Protein 8B2H (pdb70)

Sequence (143 aa):
GNLPGLNSVQSSHARAIIGEAKKEGVGRHGCEAGIATALVESNILIYANKAVPASLKYPHDAVGSDHDSVGIFQQRAKYYPNIAADMDPARSAAQFFAKMKGIKGWQSMAVGTLCQKVQGSAYPDRYAKRVSEATKICQAGGL

Foldseek 3Di:
DAAPPDDPQLRVLLLLLLVLCVVVVLPLLLLLLLCLLLCLPPNRWWEQEPQDVVLVVADTPYYDHDACFTTSNRDHCVVVVPNVQRRRSNSVSNVLSVQLVVDPPSSPDQSLVSNCVSSVNDGSPSSNVCSVSSSSRSVVSPD

Solvent-accessible surface area: 6591 Å² total; per-residue (Å²): 108,88,9,60,85,13,84,74,65,13,0,64,19,0,108,33,0,2,33,22,0,101,169,44,63,6,33,96,50,0,0,20,0,0,0,0,0,0,8,33,44,7,63,0,38,13,59,0,1,95,69,15,90,42,0,76,167,78,115,68,65,35,77,21,104,82,121,30,7,0,0,1,0,27,14,72,17,144,142,60,107,72,21,28,6,1,8,49,18,32,113,0,0,27,39,4,0,59,92,0,85,65,27,124,43,21,117,110,37,70,14,4,46,0,0,39,107,10,49,64,26,80,140,40,81,104,0,53,124,58,34,74,72,0,36,108,2,0,116,56,19,55,49

Secondary structure (DSSP, 8-state):
---TT--HHHHHHHHHHHHHHHHHT-HHHHHHHHHHHHHHHHSS--EEETTSGGGGGS--SEEE-STTEETTTTEETTT---HHHHHSHHHHHHHHHHHHHTSTTGGGS-HHHHHHHHHT-S-SHHHHTTHHHHHHHHHHTT-

Structure (mmCIF, N/CA/C/O backbone):
data_8B2H
#
_entry.id   8B2H
#
_cell.length_a   84.616
_cell.length_b   84.616
_cell.length_c   62.882
_cell.angle_alpha   90.000
_cell.angle_beta   90.000
_cell.angle_gamma   120.000
#
_symmetry.space_group_name_H-M   'P 63'
#
loop_
_entity.id
_entity.type
_entity.pdbx_description
1 polymer 'SH3b domain-containing protein'
2 non-polymer 1,2-ETHANEDIOL
3 non-polymer 'ZINC ION'
4 water water
#
loop_
_atom_site.group_PDB
_atom_site.id
_atom_site.type_symbol
_atom_site.label_atom_id
_atom_site.label_alt_id
_atom_site.label_comp_id
_atom_site.label_asym_id
_atom_site.label_entity_id
_atom_site.label_seq_id
_atom_site.pdbx_PDB_ins_code
_atom_site.Cartn_x
_atom_site.Cartn_y
_atom_site.Cartn_z
_atom_site.occupancy
_atom_site.B_iso_or_equiv
_atom_site.auth_seq_id
_atom_site.auth_comp_id
_atom_site.auth_as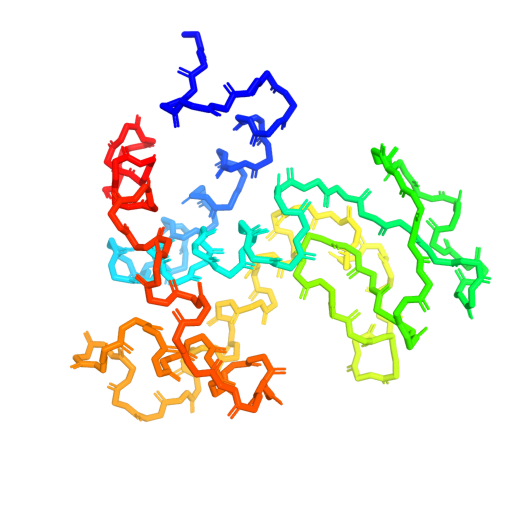ym_id
_atom_site.auth_atom_id
_atom_site.pdbx_PDB_model_num
ATOM 1 N N . GLY A 1 85 ? -3.338 30.672 -5.929 1.000 92.136 85 GLY A N 1
ATOM 2 C CA . GLY A 1 85 ? -4.150 30.092 -7.014 1.000 90.562 85 GLY A CA 1
ATOM 3 C C . GLY A 1 85 ? -5.608 29.924 -6.593 1.000 93.215 85 GLY A C 1
ATOM 4 O O . GLY A 1 85 ? -6.301 30.904 -6.321 1.000 88.379 85 GLY A O 1
ATOM 5 N N . ASN A 1 86 ? -6.053 28.663 -6.535 1.000 89.060 86 ASN A N 1
ATOM 6 C CA . ASN A 1 86 ? -7.448 28.326 -6.310 1.000 86.571 86 ASN A CA 1
ATOM 7 C C . ASN A 1 86 ? -7.614 27.754 -4.906 1.000 86.726 86 ASN A C 1
ATOM 8 O O . ASN A 1 86 ? -6.648 27.274 -4.320 1.000 90.084 86 ASN A O 1
ATOM 13 N N . LEU A 1 87 ? -8.854 27.780 -4.394 1.000 82.344 87 LEU A N 1
ATOM 14 C CA . LEU A 1 87 ? -9.166 27.273 -3.065 1.000 78.174 87 LEU A CA 1
ATOM 15 C C . LEU A 1 87 ? -9.395 25.763 -3.137 1.000 77.769 87 LEU A C 1
ATOM 16 O O . LEU A 1 87 ? -9.668 25.231 -4.211 1.000 76.246 87 LEU A O 1
ATOM 21 N N . PRO A 1 88 ? -9.261 25.025 -2.007 1.000 80.861 88 PRO A N 1
ATOM 22 C CA . PRO A 1 88 ? -9.377 23.560 -2.000 1.000 81.342 88 PRO A CA 1
ATOM 23 C C . PRO A 1 88 ? -10.601 22.968 -2.703 1.000 83.497 88 PRO A C 1
ATOM 24 O O . PRO A 1 88 ? -11.720 23.014 -2.186 1.000 83.008 88 PRO A O 1
ATOM 28 N N . GLY A 1 89 ? -10.355 22.385 -3.884 1.000 80.534 89 GLY A N 1
ATOM 29 C CA . GLY A 1 89 ? -11.356 21.620 -4.610 1.000 77.835 89 GLY A CA 1
ATOM 30 C C . GLY A 1 89 ? -12.226 22.498 -5.508 1.000 75.970 89 GLY A C 1
ATOM 31 O O . GLY A 1 89 ? -13.215 22.020 -6.051 1.000 73.648 89 GLY A O 1
ATOM 32 N N . LEU A 1 90 ? -11.842 23.772 -5.667 1.000 70.698 90 LEU A N 1
ATOM 33 C CA . LEU A 1 90 ? -12.616 24.736 -6.432 1.000 69.861 90 LEU A CA 1
ATOM 34 C C . LEU A 1 90 ? -11.813 25.180 -7.649 1.000 70.685 90 LEU A C 1
ATOM 35 O O . LEU A 1 90 ? -10.630 25.477 -7.517 1.000 79.571 90 LEU A O 1
ATOM 40 N N . ASN A 1 91 ? -12.473 25.285 -8.809 1.000 68.672 91 ASN A N 1
ATOM 41 C CA . ASN A 1 91 ? -11.865 25.908 -9.976 1.000 70.859 91 ASN A CA 1
ATOM 42 C C . ASN A 1 91 ? -11.844 27.424 -9.771 1.000 71.051 91 ASN A C 1
ATOM 43 O O . ASN A 1 91 ? -12.262 27.911 -8.723 1.000 72.815 91 ASN A O 1
ATOM 48 N N . SER A 1 92 ? -11.360 28.167 -10.776 1.000 73.054 92 SER A N 1
ATOM 49 C CA . SER A 1 92 ? -11.056 29.582 -10.608 1.000 78.833 92 SER A CA 1
ATOM 50 C C . SER A 1 92 ? -12.335 30.413 -10.485 1.000 77.252 92 SER A C 1
ATOM 51 O O . SER A 1 92 ? -12.299 31.512 -9.932 1.000 76.915 92 SER A O 1
ATOM 54 N N . VAL A 1 93 ? -13.450 29.880 -11.008 1.000 75.478 93 VAL A N 1
ATOM 55 C CA . VAL A 1 93 ? -14.737 30.558 -10.968 1.000 73.707 93 VAL A CA 1
ATOM 56 C C . VAL A 1 93 ? -15.353 30.384 -9.581 1.000 70.662 93 VAL A C 1
ATOM 57 O O . VAL A 1 93 ? -15.734 31.365 -8.939 1.000 63.721 93 VAL A O 1
ATOM 61 N N . GLN A 1 94 ? -15.456 29.122 -9.144 1.000 65.929 94 GLN A N 1
ATOM 62 C CA . GLN A 1 94 ? -15.899 28.798 -7.798 1.000 65.856 94 GLN A CA 1
ATOM 63 C C . GLN A 1 94 ? -15.061 29.562 -6.772 1.000 67.135 94 GLN A C 1
ATOM 64 O O . GLN A 1 94 ? -15.615 30.133 -5.836 1.000 69.059 94 GLN A O 1
ATOM 70 N N . SER A 1 95 ? -13.731 29.557 -6.958 1.000 66.885 95 SER A N 1
ATOM 71 C CA . SER A 1 95 ? -12.795 30.229 -6.066 1.000 65.040 95 SER A CA 1
ATOM 72 C C . SER A 1 95 ? -13.119 31.717 -5.975 1.000 64.840 95 SER A C 1
ATOM 73 O O . SER A 1 95 ? -13.162 32.279 -4.881 1.000 71.365 95 SER A O 1
ATOM 76 N N . SER A 1 96 ? -13.317 32.351 -7.133 1.000 61.912 96 SER A N 1
ATOM 77 C CA . SER A 1 96 ? -13.660 33.764 -7.178 1.000 62.778 96 SER A CA 1
ATOM 78 C C . SER A 1 96 ? -14.924 34.042 -6.358 1.000 64.769 96 SER A C 1
ATOM 79 O O . SER A 1 96 ? -14.951 34.969 -5.548 1.000 64.846 96 SER A O 1
ATOM 82 N N . HIS A 1 97 ? -15.957 33.217 -6.578 1.000 62.906 97 HIS A N 1
ATOM 83 C CA . HIS A 1 97 ? -17.246 33.343 -5.917 1.000 62.995 97 HIS A CA 1
ATOM 84 C C . HIS A 1 97 ? -17.102 33.168 -4.403 1.000 60.860 97 HIS A C 1
ATOM 85 O O . HIS A 1 97 ? -17.640 33.967 -3.637 1.000 57.679 97 HIS A O 1
ATOM 92 N N . ALA A 1 98 ? -16.384 32.113 -3.989 1.000 57.247 98 ALA A N 1
ATOM 93 C CA . ALA A 1 98 ? -16.145 31.822 -2.583 1.000 58.136 98 ALA A CA 1
ATOM 94 C C . ALA A 1 98 ? -15.379 32.957 -1.902 1.000 61.799 98 ALA A C 1
ATOM 95 O O . ALA A 1 98 ? -15.721 33.333 -0.784 1.000 63.840 98 ALA A O 1
ATOM 97 N N . ARG A 1 99 ? -14.362 33.516 -2.575 1.000 65.463 99 ARG A N 1
ATOM 98 C CA . ARG A 1 99 ? -13.606 34.636 -2.026 1.000 67.891 99 ARG A CA 1
ATOM 99 C C . ARG A 1 99 ? -14.540 35.812 -1.721 1.000 64.207 99 ARG A C 1
ATOM 100 O O . ARG A 1 99 ? -14.345 36.516 -0.728 1.000 60.409 99 ARG A O 1
ATOM 108 N N . ALA A 1 100 ? -15.553 36.013 -2.575 1.000 60.216 100 ALA A N 1
ATOM 109 C CA . ALA A 1 100 ? -16.502 37.105 -2.411 1.000 62.980 100 ALA A CA 1
ATOM 110 C C . ALA A 1 100 ? -17.405 36.846 -1.204 1.000 62.497 100 ALA A C 1
ATOM 111 O O . ALA A 1 100 ? -17.745 37.768 -0.463 1.000 57.497 100 ALA A O 1
ATOM 113 N N . ILE A 1 101 ? -17.780 35.575 -1.017 1.000 59.622 101 ILE A N 1
ATOM 114 C CA . ILE A 1 101 ? -18.594 35.164 0.115 1.000 61.655 101 ILE A CA 1
ATOM 115 C C . ILE A 1 101 ? -17.796 35.333 1.407 1.000 62.901 101 ILE A C 1
ATOM 116 O O . ILE A 1 101 ? -18.270 35.965 2.351 1.000 62.610 101 ILE A O 1
ATOM 121 N N . ILE A 1 102 ? -16.590 34.748 1.428 1.000 63.058 102 ILE A N 1
ATOM 122 C CA . ILE A 1 102 ? -15.674 34.833 2.556 1.000 61.116 102 ILE A CA 1
ATOM 123 C C . ILE A 1 102 ? -15.418 36.295 2.923 1.000 59.254 102 ILE A C 1
ATOM 124 O O . ILE A 1 102 ? -15.424 36.643 4.100 1.000 60.557 102 ILE A O 1
ATOM 129 N N . GLY A 1 103 ? -15.176 37.138 1.914 1.000 59.040 103 GLY A N 1
ATOM 130 C CA . GLY A 1 103 ? -14.967 38.563 2.117 1.000 59.644 103 GLY A CA 1
ATOM 131 C C . GLY A 1 103 ? -16.141 39.233 2.828 1.000 62.133 103 GLY A C 1
ATOM 132 O O . GLY A 1 103 ? -15.940 40.106 3.667 1.000 67.500 103 GLY A O 1
ATOM 133 N N . GLU A 1 104 ? -17.366 38.820 2.481 1.000 67.217 104 GLU A N 1
ATOM 134 C CA . GLU A 1 104 ? -18.569 39.384 3.075 1.000 67.020 104 GLU A CA 1
ATOM 135 C C . GLU A 1 104 ? -18.764 38.817 4.486 1.000 62.217 104 GLU A C 1
ATOM 136 O O . GLU A 1 104 ? -19.339 39.482 5.343 1.000 63.686 104 GLU A O 1
ATOM 142 N N . ALA A 1 105 ? -18.268 37.596 4.731 1.000 58.786 105 ALA A N 1
ATOM 143 C CA . ALA A 1 105 ? -18.269 36.997 6.060 1.000 57.623 105 ALA A CA 1
ATOM 144 C C . ALA A 1 105 ? -17.394 37.811 7.013 1.000 58.171 105 ALA A C 1
ATOM 145 O O . ALA A 1 105 ? -17.745 38.009 8.174 1.000 58.245 105 ALA A O 1
ATOM 147 N N . LYS A 1 106 ? -16.243 38.271 6.511 1.000 59.344 106 LYS A N 1
ATOM 148 C CA . LYS A 1 106 ? -15.332 39.098 7.286 1.000 59.409 106 LYS A CA 1
ATOM 149 C C . LYS A 1 106 ? -16.022 40.413 7.614 1.000 58.096 106 LYS A C 1
ATOM 150 O O . LYS A 1 106 ? -16.082 40.808 8.774 1.000 57.757 106 LYS A O 1
ATOM 156 N N . LYS A 1 107 ? -16.567 41.052 6.575 1.000 58.690 107 LYS A N 1
ATOM 157 C CA . LYS A 1 107 ? -17.216 42.342 6.708 1.000 62.938 107 LYS A CA 1
ATOM 158 C C . LYS A 1 107 ? -18.327 42.257 7.759 1.000 65.528 107 LYS A C 1
ATOM 159 O O . LYS A 1 107 ? -18.437 43.138 8.609 1.000 67.569 107 LYS A O 1
ATOM 165 N N . GLU A 1 108 ? -19.117 41.172 7.732 1.000 69.110 108 GLU A N 1
ATOM 166 C CA . GLU A 1 108 ? -20.293 41.050 8.585 1.000 68.259 108 GLU A CA 1
ATOM 167 C C . GLU A 1 108 ? -19.933 40.407 9.926 1.000 63.058 108 GLU A C 1
ATOM 168 O O . GLU A 1 108 ? -20.750 40.373 10.838 1.000 57.662 108 GLU A O 1
ATOM 174 N N . GLY A 1 109 ? -18.705 39.899 10.052 1.000 64.596 109 GLY A N 1
ATOM 175 C CA . GLY A 1 109 ? -18.177 39.504 11.348 1.000 61.314 109 GLY A CA 1
ATOM 176 C C . GLY A 1 109 ? -18.824 38.234 11.894 1.000 59.680 109 GLY A C 1
ATOM 177 O O . GLY A 1 109 ? -19.022 38.107 13.101 1.000 59.667 109 GLY A O 1
ATOM 178 N N . VAL A 1 110 ? -19.108 37.281 11.000 1.000 58.585 110 VAL A N 1
ATOM 179 C CA . VAL A 1 110 ? -19.793 36.053 11.368 1.000 58.075 110 VAL A CA 1
ATOM 180 C C . VAL A 1 110 ? -18.785 34.951 11.697 1.000 56.364 110 VAL A C 1
ATOM 181 O O . VAL A 1 110 ? -19.184 33.863 12.099 1.000 53.281 110 VAL A O 1
ATOM 185 N N . GLY A 1 111 ? -17.486 35.235 11.543 1.000 59.389 111 GLY A N 1
ATOM 186 C CA . GLY A 1 111 ? -16.444 34.293 11.923 1.000 61.613 111 GLY A CA 1
ATOM 187 C C . GLY A 1 111 ? -16.405 33.073 11.006 1.000 63.596 111 GLY A C 1
ATOM 188 O O . GLY A 1 111 ? -17.040 33.067 9.953 1.000 67.415 111 GLY A O 1
ATOM 189 N N . ARG A 1 112 ? -15.651 32.046 11.418 1.000 63.112 112 ARG A N 1
ATOM 190 C CA . ARG A 1 112 ? -15.548 30.824 10.641 1.000 66.303 112 ARG A CA 1
ATOM 191 C C . ARG A 1 112 ? -16.901 30.125 10.618 1.000 64.707 112 ARG A C 1
ATOM 192 O O . ARG A 1 112 ? -17.293 29.569 9.598 1.000 67.155 112 ARG A O 1
ATOM 200 N N . HIS A 1 113 ? -17.596 30.135 11.757 1.000 64.197 113 HIS A N 1
ATOM 201 C CA . HIS A 1 113 ? -18.838 29.394 11.884 1.000 64.247 113 HIS A CA 1
ATOM 202 C C . HIS A 1 113 ? -19.838 29.912 10.851 1.000 61.478 113 HIS A C 1
ATOM 203 O O . HIS A 1 113 ? -20.454 29.122 10.143 1.000 56.576 113 HIS A O 1
ATOM 210 N N . GLY A 1 114 ? -19.967 31.240 10.758 1.000 60.676 114 GLY A N 1
ATOM 211 C CA . GLY A 1 114 ? -20.790 31.872 9.740 1.000 62.541 114 GLY A CA 1
ATOM 212 C C . GLY A 1 114 ? -20.324 31.518 8.331 1.000 62.575 114 GLY A C 1
ATOM 213 O O . GLY A 1 114 ? -21.122 31.113 7.494 1.000 68.455 114 GLY A O 1
ATOM 214 N N . CYS A 1 115 ? -19.020 31.654 8.086 1.000 67.182 115 CYS A N 1
ATOM 215 C CA . CYS A 1 115 ? -18.428 31.331 6.796 1.000 68.380 115 CYS A CA 1
ATOM 216 C C . CYS A 1 115 ? -18.706 29.872 6.419 1.000 61.971 115 CYS A C 1
ATOM 217 O O . CYS A 1 115 ? -19.015 29.589 5.266 1.000 58.201 115 CYS A O 1
ATOM 220 N N . GLU A 1 116 ? -18.583 28.943 7.376 1.000 60.928 116 GLU A N 1
ATOM 221 C CA . GLU A 1 116 ? -18.873 27.537 7.129 1.000 62.811 116 GLU A CA 1
ATOM 222 C C . GLU A 1 116 ? -20.310 27.383 6.625 1.000 62.620 116 GLU A C 1
ATOM 223 O O . GLU A 1 116 ? -20.570 26.607 5.709 1.000 63.428 116 GLU A O 1
ATOM 229 N N . ALA A 1 117 ? -21.244 28.122 7.234 1.000 59.771 117 ALA A N 1
ATOM 230 C CA . ALA A 1 117 ? -22.650 28.035 6.872 1.000 60.136 117 ALA A CA 1
ATOM 231 C C . ALA A 1 117 ? -22.858 28.546 5.446 1.000 61.815 117 ALA A C 1
ATOM 232 O O . ALA A 1 117 ? -23.581 27.934 4.664 1.000 63.546 117 ALA A O 1
ATOM 234 N N . GLY A 1 118 ? -22.202 29.661 5.109 1.000 59.831 118 GLY A N 1
ATOM 235 C CA . GLY A 1 118 ? -22.340 30.267 3.797 1.000 58.089 118 GLY A CA 1
ATOM 236 C C . GLY A 1 118 ? -21.809 29.370 2.683 1.000 58.633 118 GLY A C 1
ATOM 237 O O . GLY A 1 118 ? -22.476 29.167 1.672 1.000 61.041 118 GLY A O 1
ATOM 238 N N . ILE A 1 119 ? -20.597 28.845 2.873 1.000 61.710 119 ILE A N 1
ATOM 239 C CA . ILE A 1 119 ? -19.934 28.039 1.861 1.000 59.248 119 ILE A CA 1
ATOM 240 C C . ILE A 1 119 ? -20.654 26.701 1.739 1.000 57.465 119 ILE A C 1
ATOM 241 O O . ILE A 1 119 ? -20.890 26.232 0.632 1.000 60.095 119 ILE A O 1
ATOM 246 N N . ALA A 1 120 ? -20.998 26.091 2.877 1.000 56.585 120 ALA A N 1
ATOM 247 C CA . ALA A 1 120 ? -21.688 24.811 2.864 1.000 61.561 120 ALA A CA 1
ATOM 248 C C . ALA A 1 120 ? -23.016 24.928 2.116 1.000 58.937 120 ALA A C 1
ATOM 249 O O . ALA A 1 120 ? -23.386 24.021 1.376 1.000 59.094 120 ALA A O 1
ATOM 251 N N . THR A 1 121 ? -23.728 26.040 2.330 1.000 57.832 121 THR A N 1
ATOM 252 C CA . THR A 1 121 ? -24.999 26.289 1.668 1.000 58.508 121 THR A CA 1
ATOM 253 C C . THR A 1 121 ? -24.779 26.468 0.165 1.000 61.482 121 THR A C 1
ATOM 254 O O . THR A 1 121 ? -25.521 25.912 -0.643 1.000 62.390 121 THR A O 1
ATOM 258 N N . ALA A 1 122 ? -23.748 27.245 -0.192 1.000 59.871 122 ALA A N 1
ATOM 259 C CA . ALA A 1 122 ? -23.398 27.502 -1.578 1.000 58.739 122 ALA A CA 1
ATOM 260 C C . ALA A 1 122 ? -23.079 26.200 -2.311 1.000 60.220 122 ALA A C 1
ATOM 261 O O . ALA A 1 122 ? -23.493 26.036 -3.455 1.000 67.673 122 ALA A O 1
ATOM 263 N N . LEU A 1 123 ? -22.351 25.283 -1.657 1.000 61.435 123 LEU A N 1
ATOM 264 C CA . LEU A 1 123 ? -21.970 24.015 -2.270 1.000 62.457 123 LEU A CA 1
ATOM 265 C C . LEU A 1 123 ? -23.210 23.178 -2.588 1.000 62.624 123 LEU A C 1
ATOM 266 O O . LEU A 1 123 ? -23.316 22.621 -3.676 1.000 63.772 123 LEU A O 1
ATOM 271 N N . VAL A 1 124 ? -24.149 23.111 -1.637 1.000 64.009 124 VAL A N 1
ATOM 272 C CA . VAL A 1 124 ? -25.353 22.305 -1.774 1.000 63.091 124 VAL A CA 1
ATOM 273 C C . VAL A 1 124 ? -26.239 22.860 -2.885 1.000 63.196 124 VAL A C 1
ATOM 274 O O . VAL A 1 124 ? -26.636 22.115 -3.775 1.000 63.670 124 VAL A O 1
ATOM 278 N N . GLU A 1 125 ? -26.538 24.163 -2.820 1.000 65.330 125 GLU A N 1
ATOM 279 C CA . GLU A 1 125 ? -27.557 24.774 -3.659 1.000 65.291 125 GLU A CA 1
ATOM 280 C C . GLU A 1 125 ? -27.101 24.882 -5.113 1.000 65.449 125 GLU A C 1
ATOM 281 O O . GLU A 1 125 ? -27.927 24.737 -6.011 1.000 71.177 125 GLU A O 1
ATOM 287 N N . SER A 1 126 ? -25.806 25.157 -5.341 1.000 67.141 126 SER A N 1
ATOM 288 C CA . SER A 1 126 ? -25.331 25.533 -6.669 1.000 63.655 126 SER A CA 1
ATOM 289 C C . SER A 1 126 ? -23.925 25.023 -7.002 1.000 61.645 126 SER A C 1
ATOM 290 O O . SER A 1 126 ? -23.488 25.170 -8.139 1.000 62.764 126 SER A O 1
ATOM 293 N N . ASN A 1 127 ? -23.219 24.426 -6.036 1.000 64.529 127 ASN A N 1
ATOM 294 C CA . ASN A 1 127 ? -21.802 24.111 -6.181 1.000 66.188 127 ASN A CA 1
ATOM 295 C C . ASN A 1 127 ? -21.013 25.399 -6.447 1.000 64.339 127 ASN A C 1
ATOM 296 O O . ASN A 1 127 ? -20.023 25.396 -7.178 1.000 63.643 127 ASN A O 1
ATOM 301 N N . ILE A 1 128 ? -21.465 26.488 -5.805 1.000 63.215 128 ILE A N 1
ATOM 302 C CA . ILE A 1 128 ? -20.854 27.811 -5.850 1.000 62.327 128 ILE A CA 1
ATOM 303 C C . ILE A 1 128 ? -20.751 28.297 -7.296 1.000 61.760 128 ILE A C 1
ATOM 304 O O . ILE A 1 128 ? -19.667 28.603 -7.788 1.000 66.438 128 ILE A O 1
ATOM 309 N N . LEU A 1 129 ? -21.910 28.393 -7.956 1.000 64.082 129 LEU A N 1
ATOM 310 C CA . LEU A 1 129 ? -22.018 28.995 -9.276 1.000 63.791 129 LEU A CA 1
ATOM 311 C C . LEU A 1 129 ? -23.270 29.866 -9.309 1.000 59.218 129 LEU A C 1
ATOM 312 O O . LEU A 1 129 ? -24.225 29.601 -8.584 1.000 58.471 129 LEU A O 1
ATOM 316 N N . ILE A 1 130 ? -23.250 30.906 -10.148 1.000 58.173 130 ILE A N 1
ATOM 317 C CA . ILE A 1 130 ? -24.385 31.806 -10.281 1.000 59.073 130 ILE A CA 1
ATOM 318 C C . ILE A 1 130 ? -25.360 31.203 -11.292 1.000 63.739 130 ILE A C 1
ATOM 319 O O . ILE A 1 130 ? -25.062 31.160 -12.487 1.000 66.603 130 ILE A O 1
ATOM 324 N N . TYR A 1 131 ? -26.516 30.728 -10.799 1.000 66.112 131 TYR A N 1
ATOM 325 C CA . TYR A 1 131 ? -27.575 30.215 -11.656 1.000 66.681 131 TYR A CA 1
ATOM 326 C C . TYR A 1 131 ? -28.584 31.311 -11.983 1.000 64.696 131 TYR A C 1
ATOM 327 O O . TYR A 1 131 ? -28.951 32.102 -11.117 1.000 59.274 131 TYR A O 1
ATOM 336 N N . ALA A 1 132 ? -29.008 31.340 -13.252 1.000 66.768 132 ALA A N 1
ATOM 337 C CA . ALA A 1 132 ? -30.211 32.044 -13.661 1.000 69.537 132 ALA A CA 1
ATOM 338 C C . ALA A 1 132 ? -31.348 31.033 -13.814 1.000 68.283 132 ALA A C 1
ATOM 339 O O . ALA A 1 132 ? -31.134 29.825 -13.688 1.000 66.072 132 ALA A O 1
ATOM 341 N N . ASN A 1 133 ? -32.555 31.548 -14.075 1.000 68.502 133 ASN A N 1
ATOM 342 C CA . ASN A 1 133 ? -33.753 30.725 -14.139 1.000 75.875 133 ASN A CA 1
ATOM 343 C C . ASN A 1 133 ? -34.662 31.277 -15.234 1.000 76.270 133 ASN A C 1
ATOM 344 O O . ASN A 1 133 ? -34.988 32.467 -15.207 1.000 68.814 133 ASN A O 1
ATOM 349 N N . LYS A 1 134 ? -35.061 30.408 -16.185 1.000 79.864 134 LYS A N 1
ATOM 350 C CA . LYS A 1 134 ? -35.987 30.786 -17.250 1.000 81.222 134 LYS A CA 1
ATOM 351 C C . LYS A 1 134 ? -37.239 31.388 -16.610 1.000 82.781 134 LYS A C 1
ATOM 352 O O . LYS A 1 134 ? -37.793 32.360 -17.120 1.000 79.307 134 LYS A O 1
ATOM 355 N N . ALA A 1 135 ? -37.627 30.828 -15.453 1.000 86.163 135 ALA A N 1
ATOM 356 C CA . ALA A 1 135 ? -38.804 31.236 -14.699 1.000 84.266 135 ALA A CA 1
ATOM 357 C C . ALA A 1 135 ? -38.713 32.674 -14.178 1.000 80.023 135 ALA A C 1
ATOM 358 O O . ALA A 1 135 ? -39.735 33.239 -13.811 1.000 74.475 135 ALA A O 1
ATOM 360 N N . VAL A 1 136 ? -37.505 33.253 -14.103 1.000 87.260 136 VAL A N 1
ATOM 361 C CA . VAL A 1 136 ? -37.326 34.647 -13.710 1.000 84.809 136 VAL A CA 1
ATOM 362 C C . VAL A 1 136 ? -36.629 35.376 -14.856 1.000 85.939 136 VAL A C 1
ATOM 363 O O . VAL A 1 136 ? -35.401 35.388 -14.924 1.000 76.497 136 VAL A O 1
ATOM 367 N N . PRO A 1 137 ? -37.387 35.986 -15.797 1.000 90.646 137 PRO A N 1
ATOM 368 C CA . PRO A 1 137 ? -36.801 36.614 -16.984 1.000 88.194 137 PRO A CA 1
ATOM 369 C C . PRO A 1 137 ? -35.624 37.555 -16.727 1.000 78.778 137 PRO A C 1
ATOM 370 O O . PRO A 1 137 ? -34.671 37.569 -17.503 1.000 78.367 137 PRO A O 1
ATOM 374 N N . ALA A 1 138 ? -35.693 38.327 -15.638 1.000 71.715 138 ALA A N 1
ATOM 375 C CA . ALA A 1 138 ? -34.687 39.338 -15.350 1.000 72.213 138 ALA A CA 1
ATOM 376 C C . ALA A 1 138 ? -33.321 38.713 -15.038 1.000 73.719 138 ALA A C 1
ATOM 377 O O . ALA A 1 138 ? -32.295 39.373 -15.197 1.000 68.524 138 ALA A O 1
ATOM 379 N N . SER A 1 139 ? -33.300 37.444 -14.598 1.000 73.180 139 SER A N 1
ATOM 380 C CA . SER A 1 139 ? -32.075 36.803 -14.140 1.000 68.325 139 SER A CA 1
ATOM 381 C C . SER A 1 139 ? -31.164 36.426 -15.310 1.000 69.478 139 SER A C 1
ATOM 382 O O . SER A 1 139 ? -29.966 36.230 -15.123 1.000 70.224 139 SER A O 1
ATOM 385 N N . LEU A 1 140 ? -31.734 36.308 -16.513 1.000 71.474 140 LEU A N 1
ATOM 386 C CA . LEU A 1 140 ? -30.969 35.938 -17.695 1.000 72.458 140 LEU A CA 1
ATOM 387 C C . LEU A 1 140 ? -30.159 37.129 -18.206 1.000 69.612 140 LEU A C 1
ATOM 388 O O . LEU A 1 140 ? -29.292 36.962 -19.065 1.000 69.221 140 LEU A O 1
ATOM 393 N N . LYS A 1 141 ? -30.451 38.320 -17.663 1.000 67.754 141 LYS A N 1
ATOM 394 C CA . LYS A 1 141 ? -29.811 39.562 -18.067 1.000 69.014 141 LYS A CA 1
ATOM 395 C C . LYS A 1 141 ? -28.649 39.905 -17.133 1.000 65.983 141 LYS A C 1
ATOM 396 O O . LYS A 1 141 ? -28.087 40.994 -17.236 1.000 63.921 141 LYS A O 1
ATOM 402 N N . TYR A 1 142 ? -28.280 38.962 -16.250 1.000 63.078 142 TYR A N 1
ATOM 403 C CA . TYR A 1 142 ? -27.134 39.108 -15.368 1.000 58.775 142 TYR A CA 1
ATOM 404 C C . TYR A 1 142 ? -26.137 37.996 -15.667 1.000 57.931 142 TYR A C 1
ATOM 405 O O . TYR A 1 142 ? -26.539 36.890 -16.033 1.000 57.558 142 TYR A O 1
ATOM 414 N N . PRO A 1 143 ? -24.812 38.254 -15.548 1.000 56.140 143 PRO A N 1
ATOM 415 C CA . PRO A 1 143 ? -23.816 37.201 -15.747 1.000 55.915 143 PRO A CA 1
ATOM 416 C C . PRO A 1 143 ? -24.161 35.974 -14.909 1.000 56.721 143 PRO A C 1
ATOM 417 O O . PRO A 1 143 ? -24.560 36.090 -13.750 1.000 59.119 143 PRO A O 1
ATOM 421 N N . HIS A 1 144 ? -24.030 34.797 -15.520 1.000 56.366 144 HIS A N 1
ATOM 422 C CA . HIS A 1 144 ? -24.327 33.560 -14.825 1.000 60.247 144 HIS A CA 1
ATOM 423 C C . HIS A 1 144 ? -23.473 32.440 -15.396 1.000 60.079 144 HIS A C 1
ATOM 424 O O . HIS A 1 144 ? -23.047 32.497 -16.547 1.000 60.793 144 HIS A O 1
ATOM 431 N N . ASP A 1 145 ? -23.234 31.430 -14.559 1.000 61.753 145 ASP A N 1
ATOM 432 C CA . ASP A 1 145 ? -22.357 30.334 -14.919 1.000 64.067 145 ASP A CA 1
ATOM 433 C C . ASP A 1 145 ? -23.217 29.182 -15.432 1.000 63.956 145 ASP A C 1
ATOM 434 O O . ASP A 1 145 ? -22.684 28.254 -16.030 1.000 69.569 145 ASP A O 1
ATOM 439 N N . ALA A 1 146 ? -24.543 29.244 -15.213 1.000 63.526 146 ALA A N 1
ATOM 440 C CA . ALA A 1 146 ? -25.450 28.205 -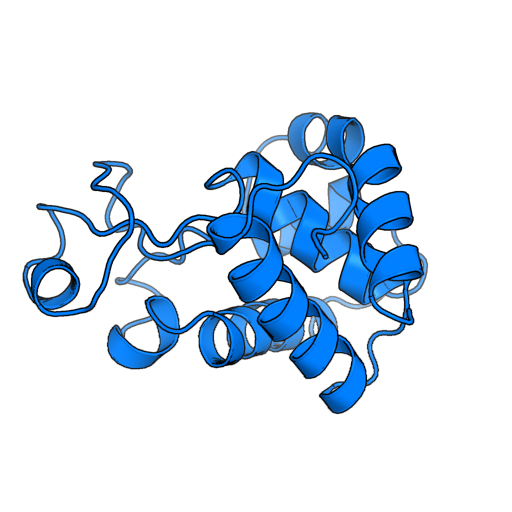15.687 1.000 61.815 146 ALA A CA 1
ATOM 441 C C . ALA A 1 146 ? -26.901 28.631 -15.481 1.000 62.417 146 ALA A C 1
ATOM 442 O O . ALA A 1 146 ? -27.161 29.685 -14.910 1.000 62.027 146 ALA A O 1
ATOM 444 N N . VAL A 1 147 ? -27.832 27.798 -15.971 1.000 69.520 147 VAL A N 1
ATOM 445 C CA . VAL A 1 147 ? -29.264 28.036 -15.845 1.000 71.603 147 VAL A CA 1
ATOM 446 C C . VAL A 1 147 ? -29.920 26.827 -15.182 1.000 72.670 147 VAL A C 1
ATOM 447 O O . VAL A 1 147 ? -29.621 25.685 -15.528 1.000 70.068 147 VAL A O 1
ATOM 451 N N . GLY A 1 148 ? -30.822 27.105 -14.233 1.000 73.782 148 GLY A N 1
ATOM 452 C CA . GLY A 1 148 ? -31.578 26.076 -13.540 1.000 75.854 148 GLY A CA 1
ATOM 453 C C . GLY A 1 148 ? -33.063 26.415 -13.546 1.000 76.926 148 GLY A C 1
ATOM 454 O O . GLY A 1 148 ? -33.438 27.494 -13.998 1.000 69.402 148 GLY A O 1
ATOM 455 N N . SER A 1 149 ? -33.887 25.495 -13.026 1.000 82.665 149 SER A N 1
ATOM 456 C CA . SER A 1 149 ? -35.336 25.626 -13.100 1.000 83.929 149 SER A CA 1
ATOM 457 C C . SER A 1 149 ? -35.995 25.168 -11.800 1.000 83.824 149 SER A C 1
ATOM 458 O O . SER A 1 149 ? -37.059 24.557 -11.831 1.000 85.554 149 SER A O 1
ATOM 461 N N . ASP A 1 150 ? -35.363 25.482 -10.664 1.000 81.461 150 ASP A N 1
ATOM 462 C CA . ASP A 1 150 ? -35.928 25.207 -9.353 1.000 75.764 150 ASP A CA 1
ATOM 463 C C . ASP A 1 150 ? -36.767 26.416 -8.943 1.000 72.912 150 ASP A C 1
ATOM 464 O O . ASP A 1 150 ? -36.215 27.481 -8.689 1.000 77.306 150 ASP A O 1
ATOM 469 N N . HIS A 1 151 ? -38.097 26.259 -8.890 1.000 72.308 151 HIS A N 1
ATOM 470 C CA . HIS A 1 151 ? -38.983 27.332 -8.453 1.000 71.415 151 HIS A CA 1
ATOM 471 C C . HIS A 1 151 ? -38.618 28.624 -9.184 1.000 67.040 151 HIS A C 1
ATOM 472 O O . HIS A 1 151 ? -38.403 28.621 -10.391 1.000 67.994 151 HIS A O 1
ATOM 479 N N . ASP A 1 152 ? -38.551 29.727 -8.427 1.000 65.794 152 ASP A N 1
ATOM 480 C CA . ASP A 1 152 ? -37.996 30.988 -8.888 1.000 65.852 152 ASP A CA 1
ATOM 481 C C . ASP A 1 152 ? -36.652 31.239 -8.196 1.000 62.790 152 ASP A C 1
ATOM 482 O O . ASP A 1 152 ? -36.317 32.383 -7.884 1.000 55.838 152 ASP A O 1
ATOM 487 N N . SER A 1 153 ? -35.885 30.161 -7.975 1.000 61.453 153 SER A N 1
ATOM 488 C CA . SER A 1 153 ? -34.603 30.236 -7.293 1.000 63.693 153 SER A CA 1
ATOM 489 C C . SER A 1 153 ? -33.542 30.802 -8.232 1.000 65.432 153 SER A C 1
ATOM 490 O O . SER A 1 153 ? -33.421 30.348 -9.370 1.000 67.424 153 SER A O 1
ATOM 493 N N . VAL A 1 154 ? -32.767 31.776 -7.731 1.000 65.095 154 VAL A N 1
ATOM 494 C CA . VAL A 1 154 ? -31.671 32.357 -8.494 1.000 65.181 154 VAL A CA 1
ATOM 495 C C . VAL A 1 154 ? -30.440 32.573 -7.616 1.000 65.875 154 VAL A C 1
ATOM 496 O O . VAL A 1 154 ? -30.533 32.771 -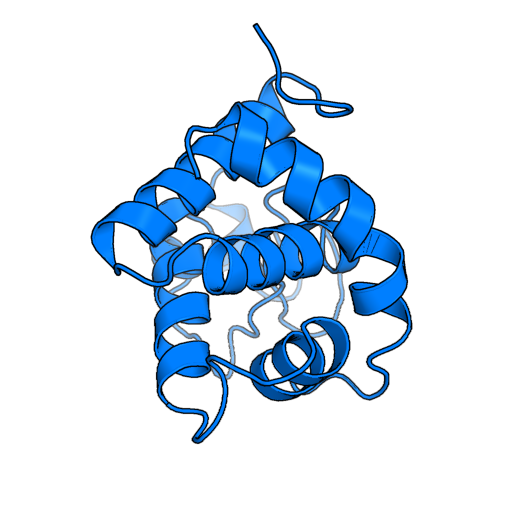6.403 1.000 64.941 154 VAL A O 1
ATOM 500 N N . GLY A 1 155 ? -29.278 32.548 -8.281 1.000 64.977 155 GLY A N 1
ATOM 501 C CA . GLY A 1 155 ? -28.010 32.860 -7.651 1.000 62.303 155 GLY A CA 1
ATOM 502 C C . GLY A 1 155 ? -27.381 31.625 -7.022 1.000 61.798 1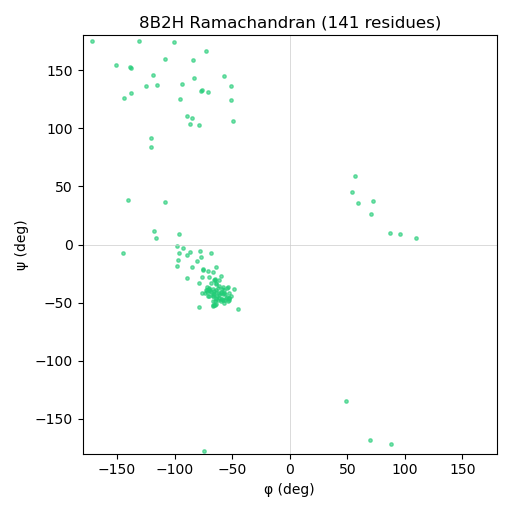55 GLY A C 1
ATOM 503 O O . GLY A 1 155 ? -27.878 30.512 -7.200 1.000 56.973 155 GLY A O 1
ATOM 504 N N . ILE A 1 156 ? -26.292 31.871 -6.279 1.000 61.358 156 ILE A N 1
ATOM 505 C CA . ILE A 1 156 ? -25.498 30.842 -5.623 1.000 61.213 156 ILE A CA 1
ATOM 506 C C . ILE A 1 156 ? -26.297 30.196 -4.492 1.000 60.450 156 ILE A C 1
ATOM 507 O O . ILE A 1 156 ? -26.112 29.013 -4.201 1.000 56.841 156 ILE A O 1
ATOM 512 N N . PHE A 1 157 ? -27.158 31.001 -3.849 1.000 62.445 157 PHE A N 1
ATOM 513 C CA . PHE A 1 157 ? -27.903 30.589 -2.668 1.000 59.516 157 PHE A CA 1
ATOM 514 C C . PHE A 1 157 ? -29.317 30.145 -3.045 1.000 58.299 157 PHE A C 1
ATOM 515 O O . PHE A 1 157 ? -30.072 29.705 -2.181 1.000 60.314 157 PHE A O 1
ATOM 523 N N . GLN A 1 158 ? -29.652 30.229 -4.341 1.000 57.365 158 GLN A N 1
ATOM 524 C CA . GLN A 1 158 ? -30.952 29.811 -4.837 1.000 56.845 158 GLN A CA 1
ATOM 525 C C . GLN A 1 158 ? -32.024 30.535 -4.028 1.000 56.744 158 GLN A C 1
ATOM 526 O O . GLN A 1 158 ? -32.999 29.933 -3.584 1.000 63.466 158 GLN A O 1
ATOM 532 N N . GLN A 1 159 ? -31.803 31.838 -3.832 1.000 54.753 159 GLN A N 1
ATOM 533 C CA . GLN A 1 159 ? -32.759 32.701 -3.168 1.000 57.009 159 GLN A CA 1
ATOM 534 C C . GLN A 1 159 ? -33.944 32.903 -4.104 1.000 58.461 159 GLN A C 1
ATOM 535 O O . GLN A 1 159 ? -33.761 33.203 -5.279 1.000 59.397 159 GLN A O 1
ATOM 541 N N . ARG A 1 160 ? -35.152 32.713 -3.568 1.000 62.537 160 ARG A N 1
ATOM 542 C CA . ARG A 1 160 ? -36.372 32.767 -4.353 1.000 59.831 160 ARG A CA 1
ATOM 543 C C . ARG A 1 160 ? -36.710 34.230 -4.614 1.000 60.040 160 ARG A C 1
ATOM 544 O O . ARG A 1 160 ? -36.681 35.047 -3.700 1.000 65.783 160 ARG A O 1
ATOM 552 N N . ALA A 1 161 ? -37.010 34.551 -5.876 1.000 65.915 161 ALA A N 1
ATOM 553 C CA . ALA A 1 161 ? -37.282 35.918 -6.304 1.000 69.280 161 ALA A CA 1
ATOM 554 C C . ALA A 1 161 ? -38.537 36.475 -5.628 1.000 70.724 161 ALA A C 1
ATOM 555 O O . ALA A 1 161 ? -38.640 37.678 -5.381 1.000 70.408 161 ALA A O 1
ATOM 557 N N . LYS A 1 162 ? -39.502 35.581 -5.379 1.000 76.841 162 LYS A N 1
ATOM 558 C CA . LYS A 1 162 ? -40.690 35.866 -4.589 1.000 76.667 162 LYS A CA 1
ATOM 559 C C . LYS A 1 162 ? -40.290 36.633 -3.328 1.000 72.906 162 LYS A C 1
ATOM 560 O O . LYS A 1 162 ? -40.777 37.732 -3.081 1.000 69.917 162 LYS A O 1
ATOM 566 N N . TYR A 1 163 ? -39.361 36.051 -2.560 1.000 70.902 163 TYR A N 1
ATOM 567 C CA . TYR A 1 163 ? -38.976 36.564 -1.253 1.000 71.769 163 TYR A CA 1
ATOM 568 C C . TYR A 1 163 ? -37.832 37.577 -1.368 1.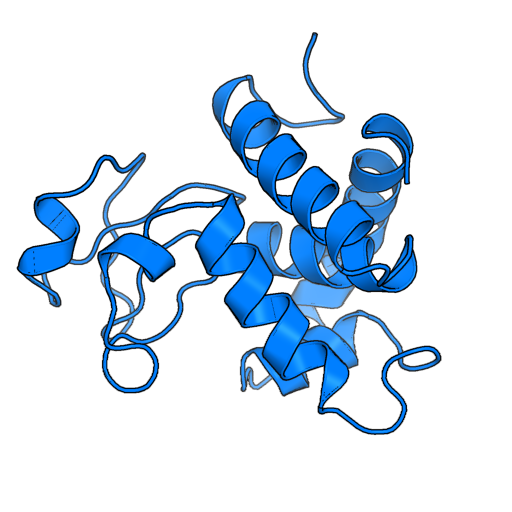000 70.547 163 TYR A C 1
ATOM 569 O O . TYR A 1 163 ? -37.709 38.463 -0.526 1.000 65.586 163 TYR A O 1
ATOM 578 N N . TYR A 1 164 ? -36.992 37.425 -2.403 1.000 73.522 164 TYR A N 1
ATOM 579 C CA . TYR A 1 164 ? -35.831 38.274 -2.628 1.000 71.917 164 TYR A CA 1
ATOM 580 C C . TYR A 1 164 ? -35.980 38.944 -3.990 1.000 74.355 164 TYR A C 1
ATOM 581 O O . TYR A 1 164 ? -35.446 38.467 -4.988 1.000 75.174 164 TYR A O 1
ATOM 590 N N . PRO A 1 165 ? -36.720 40.070 -4.076 1.000 76.084 165 PRO A N 1
ATOM 591 C CA . PRO A 1 165 ? -37.128 40.617 -5.370 1.000 76.666 165 PRO A CA 1
ATOM 592 C C . PRO A 1 165 ? -36.002 41.321 -6.133 1.000 78.301 165 PRO A C 1
ATOM 593 O O . PRO A 1 165 ? -36.080 41.449 -7.353 1.000 78.213 165 PRO A O 1
ATOM 597 N N . ASN A 1 166 ? -34.953 41.764 -5.419 1.000 76.733 166 ASN A N 1
ATOM 598 C CA . ASN A 1 166 ? -33.818 42.427 -6.046 1.000 71.476 166 ASN A CA 1
ATOM 599 C C . ASN A 1 166 ? -32.895 41.387 -6.683 1.000 71.413 166 ASN A C 1
ATOM 600 O O . ASN A 1 166 ? -32.103 40.747 -5.990 1.000 68.983 166 ASN A O 1
ATOM 605 N N . ILE A 1 167 ? -32.986 41.264 -8.015 1.000 69.057 167 ILE A N 1
ATOM 606 C CA . ILE A 1 167 ? -32.339 40.191 -8.758 1.000 70.159 167 ILE A CA 1
ATOM 607 C C . ILE A 1 167 ? -30.851 40.505 -8.929 1.000 71.269 167 ILE A C 1
ATOM 608 O O . ILE A 1 167 ? -30.025 39.593 -8.953 1.000 67.733 167 ILE A O 1
ATOM 613 N N . ALA A 1 168 ? -30.520 41.796 -9.060 1.000 64.650 168 ALA A N 1
ATOM 614 C CA . ALA A 1 168 ? -29.137 42.234 -9.130 1.000 65.282 168 ALA A CA 1
ATOM 615 C C . ALA A 1 168 ? -28.362 41.681 -7.936 1.000 65.683 168 ALA A C 1
ATOM 616 O O . ALA A 1 168 ? -27.273 41.130 -8.097 1.000 65.573 168 ALA A O 1
ATOM 618 N N . ALA A 1 169 ? -28.952 41.831 -6.742 1.000 68.051 169 ALA A N 1
ATOM 619 C CA . ALA A 1 169 ? -28.351 41.390 -5.494 1.000 65.573 169 ALA A CA 1
ATOM 620 C C . ALA A 1 169 ? -28.248 39.868 -5.462 1.000 61.233 169 ALA A C 1
ATOM 621 O O . ALA A 1 169 ? -27.223 39.328 -5.053 1.000 64.230 169 ALA A O 1
ATOM 623 N N . ASP A 1 170 ? -29.313 39.192 -5.908 1.000 58.081 170 ASP A N 1
ATOM 624 C CA . ASP A 1 170 ? -29.380 37.740 -5.867 1.000 58.577 170 ASP A CA 1
ATOM 625 C C . ASP A 1 170 ? -28.314 37.135 -6.786 1.000 61.468 170 ASP A C 1
ATOM 626 O O . ASP A 1 170 ? -27.831 36.030 -6.539 1.000 61.051 170 ASP A O 1
ATOM 631 N N . MET A 1 171 ? -27.961 37.858 -7.858 1.000 63.352 171 MET A N 1
ATOM 632 C CA . MET A 1 171 ? -27.066 37.350 -8.888 1.000 63.663 171 MET A CA 1
ATOM 633 C C . MET A 1 171 ? -25.626 37.812 -8.644 1.000 66.445 171 MET A C 1
ATOM 634 O O . MET A 1 171 ? -24.721 37.356 -9.344 1.000 65.539 171 MET A O 1
ATOM 639 N N . ASP A 1 172 ? -25.423 38.705 -7.656 1.000 68.077 172 ASP A N 1
ATOM 640 C CA . ASP A 1 172 ? -24.095 39.116 -7.218 1.000 65.873 172 ASP A CA 1
ATOM 641 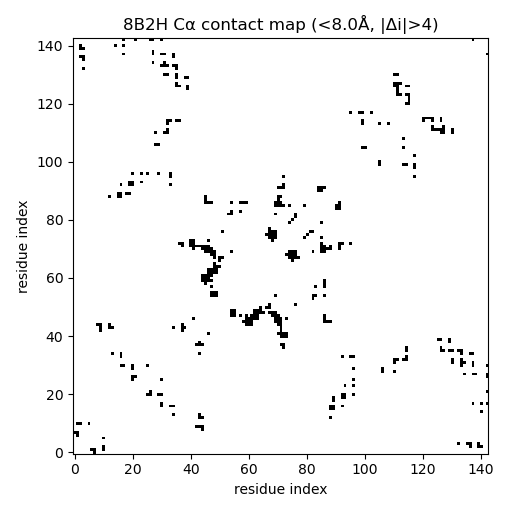C C . ASP A 1 172 ? -23.658 38.279 -6.015 1.000 63.507 172 ASP A C 1
ATOM 642 O O . ASP A 1 172 ? -24.360 38.236 -5.008 1.000 63.840 172 ASP A O 1
ATOM 647 N N . PRO A 1 173 ? -22.480 37.610 -6.067 1.000 60.579 173 PRO A N 1
ATOM 648 C CA . PRO A 1 173 ? -22.006 36.781 -4.951 1.000 60.038 173 PRO A CA 1
ATOM 649 C C . PRO A 1 173 ? -21.899 37.471 -3.586 1.000 61.058 173 PRO A C 1
ATOM 650 O O . PRO A 1 173 ? -22.320 36.917 -2.571 1.000 58.077 173 PRO A O 1
ATOM 654 N N . ALA A 1 174 ? -21.309 38.671 -3.563 1.000 61.850 174 ALA A N 1
ATOM 655 C CA . ALA A 1 174 ? -21.102 39.407 -2.327 1.000 59.052 174 ALA A CA 1
ATOM 656 C C . ALA A 1 174 ? -22.444 39.825 -1.731 1.000 60.116 174 ALA A C 1
ATOM 657 O O . ALA A 1 174 ? -22.679 39.622 -0.544 1.000 58.663 174 ALA A O 1
ATOM 659 N N . ARG A 1 175 ? -23.314 40.408 -2.568 1.000 60.758 175 ARG A N 1
ATOM 660 C CA . ARG A 1 175 ? -24.601 40.917 -2.124 1.000 60.651 175 ARG A CA 1
ATOM 661 C C . ARG A 1 175 ? -25.534 39.769 -1.745 1.000 58.131 175 ARG A C 1
ATOM 662 O O . ARG A 1 175 ? -26.265 39.870 -0.768 1.000 61.075 175 ARG A O 1
ATOM 670 N N . SER A 1 176 ? -25.510 38.681 -2.518 1.000 57.756 176 SER A N 1
ATOM 671 C CA . SER A 1 176 ? -26.319 37.513 -2.209 1.000 58.552 176 SER A CA 1
ATOM 672 C C . SER A 1 176 ? -25.881 36.891 -0.882 1.000 58.621 176 SER A C 1
ATOM 673 O O . SER A 1 176 ? -26.723 36.460 -0.099 1.000 62.435 176 SER A O 1
ATOM 676 N N . ALA A 1 177 ? -24.565 36.861 -0.631 1.000 61.288 177 ALA A N 1
ATOM 677 C CA . ALA A 1 177 ? -24.013 36.401 0.638 1.000 61.165 177 ALA A CA 1
ATOM 678 C C . ALA A 1 177 ? -24.502 37.283 1.789 1.000 58.309 177 ALA A C 1
ATOM 679 O O . ALA A 1 177 ? -24.924 36.771 2.823 1.000 62.049 177 ALA A O 1
ATOM 681 N N . ALA A 1 178 ? -24.451 38.607 1.601 1.000 54.752 178 ALA A N 1
ATOM 682 C CA . ALA A 1 178 ? -24.939 39.551 2.596 1.000 54.958 178 ALA A CA 1
ATOM 683 C C . ALA A 1 178 ? -26.386 39.241 2.975 1.000 54.722 178 ALA A C 1
ATOM 684 O O . ALA A 1 178 ? -26.757 39.390 4.136 1.000 60.523 178 ALA A O 1
ATOM 686 N N . GLN A 1 179 ? -27.190 38.825 1.987 1.000 56.400 179 GLN A N 1
ATOM 687 C CA . GLN A 1 179 ? -28.594 38.489 2.186 1.000 58.465 179 GLN A CA 1
ATOM 688 C C . GLN A 1 179 ? -28.730 37.198 2.997 1.000 58.691 179 GLN A C 1
ATOM 689 O O . GLN A 1 179 ? -29.636 37.085 3.823 1.000 60.158 179 GLN A O 1
ATOM 695 N N . PHE A 1 180 ? -27.835 36.228 2.749 1.000 55.662 180 PHE A N 1
ATOM 696 C CA . PHE A 1 180 ? -27.788 34.998 3.525 1.000 53.082 180 PHE A CA 1
ATOM 697 C C . PHE A 1 180 ? -27.388 35.295 4.967 1.000 52.287 180 PHE A C 1
ATOM 698 O O . PHE A 1 180 ? -28.075 34.871 5.891 1.000 57.102 180 PHE A O 1
ATOM 706 N N . PHE A 1 181 ? -26.277 36.019 5.148 1.000 53.586 181 PHE A N 1
ATOM 707 C CA . PHE A 1 181 ? -25.735 36.298 6.472 1.000 55.663 181 PHE A CA 1
ATOM 708 C C . PHE A 1 181 ? -26.699 37.143 7.305 1.000 54.162 181 PHE A C 1
ATOM 709 O O . PHE A 1 181 ? -26.762 36.983 8.521 1.000 56.396 181 PHE A O 1
ATOM 717 N N . ALA A 1 182 ? -27.438 38.043 6.649 1.000 53.408 182 ALA A N 1
ATOM 718 C CA . ALA A 1 182 ? -28.423 38.871 7.323 1.000 54.664 182 ALA A CA 1
ATOM 719 C C . ALA A 1 182 ? -29.508 37.997 7.950 1.000 57.908 182 ALA A C 1
ATOM 720 O O . ALA A 1 182 ? -29.900 38.218 9.096 1.000 60.239 182 ALA A O 1
ATOM 722 N N . LYS A 1 183 ? -29.982 36.990 7.207 1.000 59.488 183 LYS A N 1
ATOM 723 C CA . LYS A 1 183 ? -31.035 36.127 7.717 1.000 61.293 183 LYS A CA 1
ATOM 724 C C . LYS A 1 183 ? -30.479 35.202 8.797 1.000 61.439 183 LYS A C 1
ATOM 725 O O . LYS A 1 183 ? -31.159 34.940 9.790 1.000 65.743 183 LYS A O 1
ATOM 731 N N . MET A 1 184 ? -29.254 34.702 8.578 1.000 59.292 184 MET A N 1
ATOM 732 C CA . MET A 1 184 ? -28.583 33.800 9.504 1.000 58.398 184 MET A CA 1
ATOM 733 C C . MET A 1 184 ? -28.423 34.463 10.875 1.000 59.543 184 MET A C 1
ATOM 734 O O . MET A 1 184 ? -28.574 33.802 11.898 1.000 59.382 184 MET A O 1
ATOM 739 N N . LYS A 1 185 ? -28.124 35.771 10.893 1.000 62.679 185 LYS A N 1
ATOM 740 C CA . LYS A 1 185 ? -27.885 36.497 12.134 1.000 65.370 185 LYS A CA 1
ATOM 741 C C . LYS A 1 185 ? -29.170 36.678 12.938 1.000 62.233 185 LYS A C 1
ATOM 742 O O . LYS A 1 185 ? -29.106 36.819 14.153 1.000 63.758 185 LYS A O 1
ATOM 748 N N . GLY A 1 186 ? -30.320 36.720 12.252 1.000 65.477 186 GLY A N 1
ATOM 749 C CA . GLY A 1 186 ? -31.614 36.891 12.896 1.000 63.956 186 GLY A CA 1
ATOM 750 C C . GLY A 1 186 ? -32.124 35.607 13.548 1.000 64.197 186 GLY A C 1
ATOM 751 O O . GLY A 1 186 ? -33.155 35.625 14.210 1.000 72.271 186 GLY A O 1
ATOM 752 N N . ILE A 1 187 ? -31.402 34.499 13.348 1.000 65.086 187 ILE A N 1
ATOM 753 C CA . ILE A 1 187 ? -31.719 33.221 13.964 1.000 67.117 187 ILE A CA 1
ATOM 754 C C . ILE A 1 187 ? -31.063 33.133 15.339 1.000 68.762 187 ILE A C 1
ATOM 755 O O . ILE A 1 187 ? -29.870 32.860 15.442 1.000 68.478 187 ILE A O 1
ATOM 760 N N . LYS A 1 188 ? -31.875 33.313 16.388 1.000 73.714 188 LYS A N 1
ATOM 761 C CA . LYS A 1 188 ? -31.417 33.191 17.762 1.000 75.798 188 LYS A CA 1
ATOM 762 C C . LYS A 1 188 ? -30.681 31.856 17.931 1.000 72.855 188 LYS A C 1
ATOM 763 O O . LYS A 1 188 ? -31.212 30.801 17.593 1.000 70.862 188 LYS A O 1
ATOM 766 N N . GLY A 1 189 ? -29.428 31.927 18.409 1.000 71.139 189 GLY A N 1
ATOM 767 C CA . GLY A 1 189 ? -28.647 30.753 18.782 1.000 67.070 189 GLY A CA 1
ATOM 768 C C . GLY A 1 189 ? -27.706 30.257 17.680 1.000 66.015 189 GLY A C 1
ATOM 769 O O . GLY A 1 189 ? -27.097 29.193 17.814 1.000 61.713 189 GLY A O 1
ATOM 770 N N . TRP A 1 190 ? -27.557 31.038 16.600 1.000 64.332 190 TRP A N 1
ATOM 771 C CA . TRP A 1 190 ? -26.864 30.560 15.412 1.000 61.960 190 TRP A CA 1
ATOM 772 C C . TRP A 1 190 ? -25.384 30.287 15.690 1.000 63.331 190 TRP A C 1
ATOM 773 O O . TRP A 1 190 ? -24.811 29.382 15.084 1.000 61.000 190 TRP A O 1
ATOM 784 N N . GLN A 1 191 ? -24.792 31.047 16.627 1.000 64.575 191 GLN A N 1
ATOM 785 C CA . GLN A 1 191 ? -23.354 31.059 16.860 1.000 62.475 191 GLN A CA 1
ATOM 786 C C . GLN A 1 191 ? -22.856 29.710 17.382 1.000 65.088 191 GLN A C 1
ATOM 787 O O . GLN A 1 191 ? -21.712 29.343 17.128 1.000 69.457 191 GLN A O 1
ATOM 793 N N . SER A 1 192 ? -23.707 28.983 18.117 1.000 68.899 192 SER A N 1
ATOM 794 C CA . SER A 1 192 ? -23.343 27.686 18.670 1.000 72.880 192 SER A CA 1
ATOM 795 C C . SER A 1 192 ? -24.231 26.572 18.112 1.000 71.227 192 SER A C 1
ATOM 796 O O . SER A 1 192 ? -24.187 25.448 18.604 1.000 71.029 192 SER A O 1
ATOM 799 N N . MET A 1 193 ? -25.005 26.884 17.064 1.000 70.477 193 MET A N 1
ATOM 800 C CA . MET A 1 193 ? -25.872 25.919 16.407 1.000 68.056 193 MET A CA 1
ATOM 801 C C . MET A 1 193 ? -25.051 25.110 15.401 1.000 67.630 193 MET A C 1
ATOM 802 O O . MET A 1 193 ? -24.139 25.638 14.767 1.000 68.451 193 MET A O 1
ATOM 807 N N . ALA A 1 194 ? -25.364 23.815 15.271 1.000 67.270 194 ALA A N 1
ATOM 808 C CA . ALA A 1 194 ? -24.722 22.973 14.270 1.000 68.643 194 ALA A CA 1
ATOM 809 C C . ALA A 1 194 ? -24.949 23.582 12.885 1.000 69.914 194 ALA A C 1
ATOM 810 O O . ALA A 1 194 ? -26.005 24.157 12.625 1.000 69.967 194 ALA A O 1
ATOM 812 N N . VAL A 1 195 ? -23.950 23.456 12.003 1.000 70.946 195 VAL A N 1
ATOM 813 C CA . VAL A 1 195 ? -23.933 24.170 10.733 1.000 71.443 195 VAL A CA 1
ATOM 814 C C . VAL A 1 195 ? -25.065 23.668 9.836 1.000 72.293 195 VAL A C 1
ATOM 815 O O . VAL A 1 195 ? -25.765 24.466 9.206 1.000 66.146 195 VAL A O 1
ATOM 819 N N . GLY A 1 196 ? -25.225 22.338 9.780 1.000 70.433 196 GLY A N 1
ATOM 820 C CA . GLY A 1 196 ? -26.254 21.714 8.967 1.000 66.568 196 GLY A CA 1
ATOM 821 C C . GLY A 1 196 ? -27.630 22.287 9.280 1.000 64.655 196 GLY A C 1
ATOM 822 O O . GLY A 1 196 ? -28.361 22.674 8.372 1.000 66.746 196 GLY A O 1
ATOM 823 N N . THR A 1 197 ? -27.953 22.352 10.577 1.000 66.911 197 THR A N 1
ATOM 824 C CA . THR A 1 197 ? -29.244 22.842 11.040 1.000 67.825 197 THR A CA 1
ATOM 825 C C . THR A 1 197 ? -29.388 24.328 10.725 1.000 64.955 197 THR A C 1
ATOM 826 O O . THR A 1 197 ? -30.475 24.773 10.370 1.000 69.671 197 THR A O 1
ATOM 830 N N . LEU A 1 198 ? -28.289 25.083 10.863 1.000 62.994 198 LEU A N 1
ATOM 831 C CA . LEU A 1 198 ? -28.304 26.524 10.653 1.000 61.090 198 LEU A CA 1
ATOM 832 C C . LEU A 1 198 ? -28.646 26.837 9.195 1.000 59.960 198 LEU A C 1
ATOM 833 O O . LEU A 1 198 ? -29.496 27.682 8.927 1.000 59.839 198 LEU A O 1
ATOM 838 N N . CYS A 1 199 ? -27.992 26.134 8.262 1.000 60.337 199 CYS A N 1
ATOM 839 C CA . CYS A 1 199 ? -28.274 26.275 6.840 1.000 61.234 199 CYS A CA 1
ATOM 840 C C . CYS A 1 199 ? -29.736 25.938 6.542 1.000 59.882 199 CYS A C 1
ATOM 841 O O . CYS A 1 199 ? -30.420 26.681 5.839 1.000 54.849 199 CYS A O 1
ATOM 844 N N . GLN A 1 200 ? -30.207 24.813 7.088 1.000 60.971 200 GLN A N 1
ATOM 845 C CA . GLN A 1 200 ? -31.585 24.389 6.914 1.000 64.450 200 GLN A CA 1
ATOM 846 C C . GLN A 1 200 ? -32.549 25.511 7.298 1.000 62.797 200 GLN A C 1
ATOM 847 O O . GLN A 1 200 ? -33.511 25.769 6.583 1.000 60.829 200 GLN A O 1
ATOM 853 N N . LYS A 1 201 ? -32.306 26.163 8.438 1.000 63.334 201 LYS A N 1
ATOM 854 C CA . LYS A 1 201 ? -33.229 27.171 8.936 1.000 66.451 201 LYS A CA 1
ATOM 855 C C . LYS A 1 201 ? -33.187 28.406 8.042 1.000 65.252 201 LYS A C 1
ATOM 856 O O . LYS A 1 201 ? -34.224 29.015 7.785 1.000 66.165 201 LYS A O 1
ATOM 862 N N . VAL A 1 202 ? -31.980 28.763 7.581 1.000 66.112 202 VAL A N 1
ATOM 863 C CA . VAL A 1 202 ? -31.781 29.948 6.761 1.000 63.164 202 VAL A CA 1
ATOM 864 C C . VAL A 1 202 ? -32.425 29.740 5.394 1.000 60.750 202 VAL A C 1
ATOM 865 O O . VAL A 1 202 ? -33.026 30.665 4.860 1.000 61.900 202 VAL A O 1
ATOM 869 N N . GLN A 1 203 ? -32.275 28.532 4.837 1.000 59.071 203 GLN A N 1
ATOM 870 C CA . GLN A 1 203 ? -32.737 28.241 3.491 1.000 58.735 203 GLN A CA 1
ATOM 871 C C . GLN A 1 203 ? -34.213 27.854 3.484 1.000 57.782 203 GLN A C 1
ATOM 872 O O . GLN A 1 203 ? -34.840 27.912 2.435 1.000 64.209 203 GLN A O 1
ATOM 878 N N . GLY A 1 204 ? -34.762 27.456 4.637 1.000 61.775 204 GLY A N 1
ATOM 879 C CA . GLY A 1 204 ? -36.084 26.846 4.692 1.000 62.783 204 GLY A CA 1
ATOM 880 C C . GLY A 1 204 ? -36.095 25.443 4.082 1.000 61.758 204 GLY A C 1
ATOM 881 O O . GLY A 1 204 ? -37.121 24.981 3.605 1.000 59.415 204 GLY A O 1
ATOM 882 N N . SER A 1 205 ? -34.938 24.770 4.091 1.000 68.169 205 SER A N 1
ATOM 883 C CA . SER A 1 205 ? -34.806 23.427 3.553 1.000 68.142 205 SER A CA 1
ATOM 884 C C . SER A 1 205 ? -35.487 22.432 4.489 1.000 70.246 205 SER A C 1
ATOM 885 O O . SER A 1 205 ? -35.815 22.764 5.627 1.000 73.667 205 SER A O 1
ATOM 888 N N . ALA A 1 206 ? -35.686 21.206 3.995 1.000 70.957 206 ALA A N 1
ATOM 889 C CA . ALA A 1 206 ? -36.401 20.182 4.739 1.000 72.972 206 ALA A CA 1
ATOM 890 C C . ALA A 1 206 ? -35.432 19.234 5.452 1.000 73.872 206 ALA A C 1
ATOM 891 O O . ALA A 1 206 ? -35.834 18.542 6.384 1.000 74.011 206 ALA A O 1
ATOM 893 N N . TYR A 1 207 ? -34.160 19.198 5.031 1.000 72.274 207 TYR A N 1
ATOM 894 C CA . TYR A 1 207 ? -33.192 18.287 5.623 1.000 74.062 207 TYR A CA 1
ATOM 895 C C . TYR A 1 207 ? -31.856 18.992 5.827 1.000 80.090 207 TYR A C 1
ATOM 896 O O . TYR A 1 207 ? -31.334 19.609 4.898 1.000 91.806 207 TYR A O 1
ATOM 905 N N . PRO A 1 208 ? -31.255 18.896 7.035 1.000 79.689 208 PRO A N 1
ATOM 906 C CA . PRO A 1 208 ? -29.906 19.414 7.271 1.000 80.073 208 PRO A CA 1
ATOM 907 C C . PRO A 1 208 ? -28.754 18.523 6.803 1.000 83.715 208 PRO A C 1
ATOM 908 O O . PRO A 1 208 ? -27.625 18.990 6.697 1.000 84.408 208 PRO A O 1
ATOM 912 N N . ASP A 1 209 ? -29.050 17.254 6.492 1.000 91.810 209 ASP A N 1
ATOM 913 C CA . ASP A 1 209 ? -28.031 16.239 6.248 1.000 94.085 209 ASP A CA 1
ATOM 914 C C . ASP A 1 209 ? -27.165 16.620 5.048 1.000 87.496 209 ASP A C 1
ATOM 915 O O . ASP A 1 209 ? -25.998 16.237 4.977 1.000 85.035 209 ASP A O 1
ATOM 920 N N . ARG A 1 210 ? -27.768 17.347 4.097 1.000 84.590 210 ARG A N 1
ATOM 921 C CA . ARG A 1 210 ? -27.145 17.659 2.819 1.000 80.722 210 ARG A CA 1
ATOM 922 C C . ARG A 1 210 ? -26.029 18.671 3.053 1.000 78.124 210 ARG A C 1
ATOM 923 O O . ARG A 1 210 ? -24.936 18.542 2.505 1.000 75.867 210 ARG A O 1
ATOM 931 N N . TYR A 1 211 ? -26.352 19.676 3.879 1.000 76.649 211 TYR A N 1
ATOM 932 C CA . TYR A 1 211 ? -25.450 20.758 4.237 1.000 72.594 211 TYR A CA 1
ATOM 933 C C . TYR A 1 211 ? -24.345 20.254 5.164 1.000 75.208 211 TYR A C 1
ATOM 934 O O . TYR A 1 211 ? -23.193 20.658 5.022 1.000 74.317 211 TYR A O 1
ATOM 943 N N . ALA A 1 212 ? -24.711 19.387 6.121 1.000 75.954 212 ALA A N 1
ATOM 944 C CA . ALA A 1 212 ? -23.766 18.816 7.070 1.000 73.525 212 ALA A CA 1
ATOM 945 C C . ALA A 1 212 ? -22.698 18.003 6.337 1.000 75.417 212 ALA A C 1
ATOM 946 O O . ALA A 1 212 ? -21.530 18.030 6.722 1.000 72.069 212 ALA A O 1
ATOM 948 N N . LYS A 1 213 ? -23.093 17.317 5.254 1.000 76.546 213 LYS A N 1
ATOM 949 C CA . LYS A 1 213 ? -22.179 16.450 4.522 1.000 76.870 213 LYS A CA 1
ATOM 950 C C . LYS A 1 213 ? -21.107 17.288 3.819 1.000 77.259 213 LYS A C 1
ATOM 951 O O . LYS A 1 213 ? -20.155 16.725 3.291 1.000 81.851 213 LYS A O 1
ATOM 955 N N . ARG A 1 214 ? -21.231 18.627 3.842 1.000 76.933 214 ARG A N 1
ATOM 956 C CA . ARG A 1 214 ? -20.351 19.506 3.079 1.000 73.636 214 ARG A CA 1
ATOM 957 C C . ARG A 1 214 ? -19.506 20.427 3.966 1.000 72.459 214 ARG A C 1
ATOM 958 O O .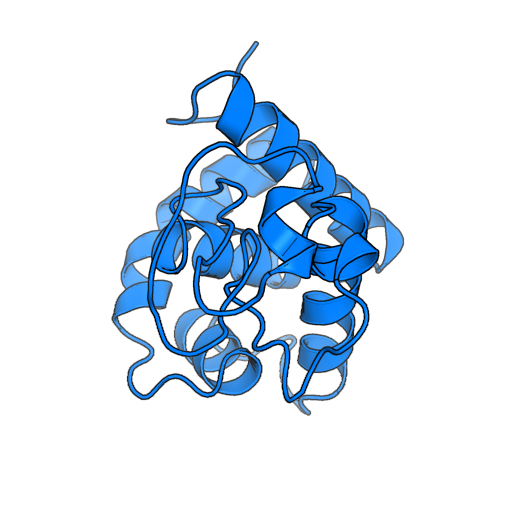 ARG A 1 214 ? -18.783 21.278 3.447 1.000 67.898 214 ARG A O 1
ATOM 966 N N . VAL A 1 215 ? -19.570 20.246 5.293 1.000 74.380 215 VAL A N 1
ATOM 967 C CA . VAL A 1 215 ? -18.959 21.180 6.229 1.000 74.994 215 VAL A CA 1
ATOM 968 C C . VAL A 1 215 ? -17.439 21.029 6.219 1.000 77.025 215 VAL A C 1
ATOM 969 O O . VAL A 1 215 ? -16.724 22.026 6.271 1.000 76.446 215 VAL A O 1
ATOM 973 N N . SER A 1 216 ? -16.956 19.781 6.176 1.000 82.130 216 SER A N 1
ATOM 974 C CA . SER A 1 216 ? -15.529 19.502 6.154 1.000 85.023 216 SER A CA 1
ATOM 975 C C . SER A 1 216 ? -14.854 20.318 5.053 1.000 83.378 216 SER A C 1
ATOM 976 O O . SER A 1 216 ? -13.803 20.912 5.280 1.000 85.352 216 SER A O 1
ATOM 979 N N . GLU A 1 217 ? -15.478 20.360 3.869 1.000 82.202 217 GLU A N 1
ATOM 980 C CA . GLU A 1 217 ? -14.928 21.097 2.741 1.000 81.311 217 GLU A CA 1
ATOM 981 C C . GLU A 1 217 ? -15.062 22.597 2.977 1.000 78.785 217 GLU A C 1
ATOM 982 O O . GLU A 1 217 ? -14.166 23.358 2.622 1.000 85.782 217 GLU A O 1
ATOM 988 N N . ALA A 1 218 ? -16.192 23.012 3.562 1.000 75.516 218 ALA A N 1
ATOM 989 C CA . ALA A 1 218 ? -16.463 24.418 3.824 1.000 71.892 218 ALA A CA 1
ATOM 990 C C . ALA A 1 218 ? -15.423 24.995 4.784 1.000 70.163 218 ALA A C 1
ATOM 991 O O . ALA A 1 218 ? -15.022 26.147 4.644 1.000 69.992 218 ALA A O 1
ATOM 993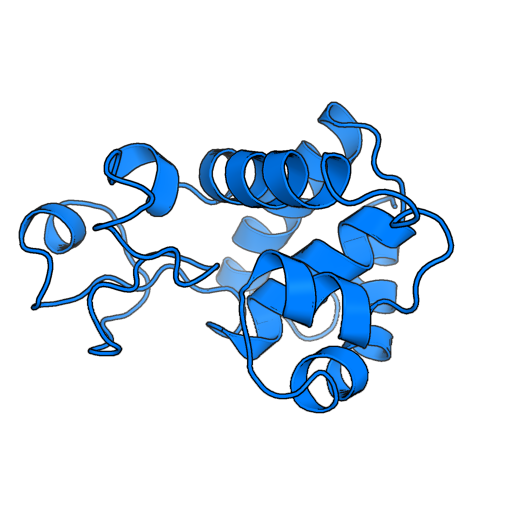 N N . THR A 1 219 ? -15.004 24.190 5.767 1.000 71.820 219 THR A N 1
ATOM 994 C CA . THR A 1 219 ? -13.994 24.608 6.726 1.000 75.424 219 THR A CA 1
ATOM 995 C C . THR A 1 219 ? -12.669 24.818 5.994 1.000 74.992 219 THR A C 1
ATOM 996 O O . THR A 1 219 ? -12.052 25.877 6.123 1.000 71.294 219 THR A O 1
ATOM 1000 N N . LYS A 1 220 ? -12.261 23.796 5.221 1.000 75.600 220 LYS A N 1
ATOM 1001 C CA . LYS A 1 220 ? -11.017 23.817 4.464 1.000 75.507 220 LYS A CA 1
ATOM 1002 C C . LYS A 1 220 ? -10.989 25.084 3.613 1.000 72.468 220 LYS A C 1
ATOM 1003 O O . LYS A 1 220 ? -9.961 25.754 3.531 1.000 78.133 220 LYS A O 1
ATOM 1008 N N . ILE A 1 221 ? -12.140 25.417 3.012 1.000 68.108 221 ILE A N 1
ATOM 1009 C CA . ILE A 1 221 ? -12.243 26.516 2.062 1.000 66.996 221 ILE A CA 1
ATOM 1010 C C . ILE A 1 221 ? -12.228 27.846 2.810 1.000 66.421 221 ILE A C 1
ATOM 1011 O O . ILE A 1 221 ? -11.606 28.800 2.351 1.000 68.847 221 ILE A O 1
ATOM 1016 N N . CYS A 1 222 ? -12.938 27.908 3.943 1.000 66.950 222 CYS A N 1
ATOM 1017 C CA . CYS A 1 222 ? -12.967 29.113 4.756 1.000 69.766 222 CYS A CA 1
ATOM 1018 C C . CYS A 1 222 ? -11.571 29.409 5.295 1.000 67.567 222 CYS A C 1
ATOM 1019 O O . CYS A 1 222 ? -11.116 30.545 5.203 1.000 66.121 222 CYS A O 1
ATOM 1022 N N . GLN A 1 223 ? -10.895 28.379 5.823 1.000 68.097 223 GLN A N 1
ATOM 1023 C CA . GLN A 1 223 ? -9.547 28.535 6.351 1.000 72.619 223 GLN A CA 1
ATOM 1024 C C . GLN A 1 223 ? -8.606 29.084 5.279 1.000 71.245 223 GLN A C 1
ATOM 1025 O O . GLN A 1 223 ? -7.884 30.049 5.523 1.000 68.831 223 GLN A O 1
ATOM 1031 N N . ALA A 1 224 ? -8.617 28.452 4.100 1.000 70.538 224 ALA A N 1
ATOM 1032 C CA . ALA A 1 224 ? -7.768 28.852 2.991 1.000 66.321 224 ALA A CA 1
ATOM 1033 C C . ALA A 1 224 ? -8.051 30.297 2.568 1.000 68.121 224 ALA A C 1
ATOM 1034 O O . ALA A 1 224 ? -7.170 30.970 2.044 1.000 68.687 224 ALA A O 1
ATOM 1036 N N . GLY A 1 225 ? -9.278 30.783 2.790 1.000 72.814 225 GLY A N 1
ATOM 1037 C CA . GLY A 1 225 ? -9.640 32.141 2.411 1.000 72.175 225 GLY A CA 1
ATOM 1038 C C . GLY A 1 225 ? -9.304 33.179 3.482 1.000 71.440 225 GLY A C 1
ATOM 1039 O O . GLY A 1 225 ? -9.479 34.372 3.251 1.000 67.206 225 GLY A O 1
ATOM 1040 N N . GLY A 1 226 ? -8.856 32.722 4.658 1.000 76.183 226 GLY A N 1
ATOM 1041 C CA . GLY A 1 226 ? -8.414 33.616 5.717 1.000 76.746 226 GLY A CA 1
ATOM 1042 C C . GLY A 1 226 ? -9.358 33.652 6.920 1.000 78.817 226 GLY A C 1
ATOM 1043 O O . GLY A 1 226 ? -9.149 34.467 7.817 1.000 82.101 226 GLY A O 1
ATOM 1044 N N . LEU A 1 227 ? -10.394 32.794 6.931 1.000 76.940 227 LEU A N 1
ATOM 1045 C CA . LEU A 1 227 ? -11.252 32.606 8.098 1.000 79.095 227 LEU A CA 1
ATOM 1046 C C . LEU A 1 227 ? -11.081 31.177 8.628 1.000 79.868 227 LEU A C 1
ATOM 1047 O O . LEU A 1 227 ? -12.062 30.411 8.528 1.000 83.283 227 LEU A O 1
#

Nearest PDB structures (foldseek):
  8b2h-assembly1_A  TM=1.007E+00  e=6.085E-23  Thermothielavioides terrestris
  8b2e-assembly1_A  TM=9.842E-01  e=5.176E-15  Kionochaeta sp.

B-factor: mean 68.49, std 9.35, range [50.13, 108.27]

Organism: Thermothielavioides terrestris (strain ATCC 38088 / NRRL 8126) (NCBI:txid578455)

Radius of gyration: 13.76 Å; Cα contacts (8 Å, |Δi|>4): 246; chains: 1; bounding box: 36×26×37 Å